Protein AF-A0A7X2N0Q9-F1 (afdb_monomer)

Structure (mmCIF, N/CA/C/O backbone):
data_AF-A0A7X2N0Q9-F1
#
_entry.id   AF-A0A7X2N0Q9-F1
#
loop_
_atom_site.group_PDB
_atom_site.id
_atom_site.type_symbol
_atom_site.label_atom_id
_atom_site.label_alt_id
_atom_site.label_comp_id
_atom_site.label_asym_id
_atom_site.label_entity_id
_atom_site.label_seq_id
_atom_site.pdbx_PDB_ins_code
_atom_site.Cartn_x
_atom_site.Cartn_y
_atom_site.Cartn_z
_atom_site.occupancy
_atom_site.B_iso_or_equiv
_atom_site.auth_seq_id
_atom_site.auth_comp_id
_atom_site.auth_asym_id
_atom_site.auth_atom_id
_atom_site.pdbx_PDB_model_num
ATOM 1 N N . MET A 1 1 ? -33.697 -21.858 -5.121 1.00 35.00 1 MET A N 1
ATOM 2 C CA . MET A 1 1 ? -33.004 -21.842 -6.428 1.00 35.00 1 MET A CA 1
ATOM 3 C C . MET A 1 1 ? -31.509 -21.942 -6.144 1.00 35.00 1 MET A C 1
ATOM 5 O O . MET A 1 1 ? -30.940 -21.001 -5.616 1.00 35.00 1 MET A O 1
ATOM 9 N N . ASN A 1 2 ? -30.915 -23.125 -6.333 1.00 31.05 2 ASN A N 1
ATOM 10 C CA . ASN A 1 2 ? -29.540 -23.429 -5.914 1.00 31.05 2 ASN A CA 1
ATOM 11 C C . ASN A 1 2 ? -28.556 -23.131 -7.049 1.00 31.05 2 ASN A C 1
ATOM 13 O O . ASN A 1 2 ? -28.551 -23.843 -8.052 1.00 31.05 2 ASN A O 1
ATOM 17 N N . PHE A 1 3 ? -27.691 -22.130 -6.881 1.00 30.89 3 PHE A N 1
ATOM 18 C CA . PHE A 1 3 ? -26.561 -21.922 -7.784 1.00 30.89 3 PHE A CA 1
ATOM 19 C C . PHE A 1 3 ? -25.375 -22.776 -7.333 1.00 30.89 3 PHE A C 1
ATOM 21 O O . PHE A 1 3 ? -24.667 -22.461 -6.381 1.00 30.89 3 PHE A O 1
ATOM 28 N N . LYS A 1 4 ? -25.161 -23.893 -8.034 1.00 39.94 4 LYS A N 1
ATOM 29 C CA . LYS A 1 4 ? -23.944 -24.700 -7.923 1.00 39.94 4 LYS A CA 1
ATOM 30 C C . LYS A 1 4 ? -22.879 -24.061 -8.816 1.00 39.94 4 LYS A C 1
ATOM 32 O O . LYS A 1 4 ? -22.885 -24.265 -10.029 1.00 39.94 4 LYS A O 1
ATOM 37 N N . VAL A 1 5 ? -21.967 -23.287 -8.234 1.00 43.00 5 VAL A N 1
ATOM 38 C CA . VAL A 1 5 ? -20.780 -22.818 -8.961 1.00 43.00 5 VAL A CA 1
ATOM 39 C C . VAL A 1 5 ? -19.871 -24.026 -9.185 1.00 43.00 5 VAL A C 1
ATOM 41 O O . VAL A 1 5 ? -19.335 -24.610 -8.242 1.00 43.00 5 VAL A O 1
ATOM 44 N N . LYS A 1 6 ? -19.738 -24.452 -10.445 1.00 38.03 6 LYS A N 1
ATOM 45 C CA . LYS A 1 6 ? -18.770 -25.477 -10.843 1.00 38.03 6 LYS A CA 1
ATOM 46 C C . LYS A 1 6 ? -17.366 -24.926 -10.599 1.00 38.03 6 LYS A C 1
ATOM 48 O O . LYS A 1 6 ? -16.944 -23.976 -11.248 1.00 38.03 6 LYS A O 1
ATOM 53 N N . SER A 1 7 ? -16.649 -25.543 -9.663 1.00 38.97 7 SER A N 1
ATOM 54 C CA . SER A 1 7 ? -15.223 -25.309 -9.453 1.00 38.97 7 SER A CA 1
ATOM 55 C C . SER A 1 7 ? -14.462 -25.671 -10.729 1.00 38.97 7 SER A C 1
ATOM 57 O O . SER A 1 7 ? -14.380 -26.840 -11.111 1.00 38.97 7 SER A O 1
ATOM 59 N N . VAL A 1 8 ? -13.913 -24.660 -11.400 1.00 42.34 8 VAL A N 1
ATOM 60 C CA . VAL A 1 8 ? -12.931 -24.854 -12.465 1.00 42.34 8 VAL A CA 1
ATOM 61 C C . VAL A 1 8 ? -11.606 -25.207 -11.791 1.00 42.34 8 VAL A C 1
ATOM 63 O O . VAL A 1 8 ? -10.906 -24.350 -11.255 1.00 42.34 8 VAL A O 1
ATOM 66 N N . LYS A 1 9 ? -11.256 -26.496 -11.791 1.00 49.06 9 LYS A N 1
ATOM 67 C CA . LYS A 1 9 ? -9.896 -26.950 -11.483 1.00 49.06 9 LYS A CA 1
ATOM 68 C C . LYS A 1 9 ? -8.988 -26.602 -12.666 1.00 49.06 9 LYS A C 1
ATOM 70 O O . LYS A 1 9 ? -9.044 -27.281 -13.688 1.00 49.06 9 LYS A O 1
ATOM 75 N N . LYS A 1 10 ? -8.102 -25.611 -12.511 1.00 41.09 10 LYS A N 1
ATOM 76 C CA . LYS A 1 10 ? -6.866 -25.528 -13.310 1.00 41.09 10 LYS A CA 1
ATOM 77 C C . LYS A 1 10 ? -5.699 -24.923 -12.512 1.00 41.09 10 LYS A C 1
ATOM 79 O O . LYS A 1 10 ? -5.597 -23.722 -12.317 1.00 41.09 10 LYS A O 1
ATOM 84 N N . LEU A 1 11 ? -4.909 -25.854 -11.973 1.00 45.34 11 LEU A N 1
ATOM 85 C CA . LEU A 1 11 ? -3.451 -25.883 -11.778 1.00 45.34 11 LEU A CA 1
ATOM 86 C C . LEU A 1 11 ? -2.680 -24.550 -11.818 1.00 45.34 11 LEU A C 1
ATOM 88 O O . LEU A 1 11 ? -2.313 -24.144 -12.905 1.00 45.34 11 LEU A O 1
ATOM 92 N N . TYR A 1 12 ? -2.318 -24.002 -10.647 1.00 40.50 12 TYR A N 1
ATOM 93 C CA . TYR A 1 12 ? -0.967 -23.494 -10.321 1.00 40.50 12 TYR A CA 1
ATOM 94 C C . TYR A 1 12 ? -0.765 -23.580 -8.784 1.00 40.50 12 TYR A C 1
ATOM 96 O O . TYR A 1 12 ? -1.484 -22.952 -8.008 1.00 40.50 12 TYR A O 1
ATOM 104 N N . THR A 1 13 ? 0.142 -24.474 -8.365 1.00 43.34 13 THR A N 1
ATOM 105 C CA . THR A 1 13 ? 0.894 -24.510 -7.083 1.00 43.34 13 THR A CA 1
ATOM 106 C C . THR A 1 13 ? 0.155 -24.237 -5.754 1.00 43.34 13 THR A C 1
ATOM 108 O O . THR A 1 13 ? 0.019 -23.119 -5.261 1.00 43.34 13 THR A O 1
ATOM 111 N N . ASN A 1 14 ? -0.209 -25.324 -5.067 1.00 49.00 14 ASN A N 1
ATOM 112 C CA . ASN A 1 14 ? -0.920 -25.357 -3.779 1.00 49.00 14 ASN A CA 1
ATOM 113 C C . ASN A 1 14 ? -0.085 -25.010 -2.518 1.00 49.00 14 ASN A C 1
ATOM 115 O O . ASN A 1 14 ? -0.519 -25.320 -1.411 1.00 49.00 14 ASN A O 1
ATOM 119 N N . GLN A 1 15 ? 1.070 -24.341 -2.630 1.00 48.31 15 GLN A N 1
ATOM 120 C CA . GLN A 1 15 ? 1.943 -24.083 -1.464 1.00 48.31 15 GLN A CA 1
ATOM 121 C C . GLN A 1 15 ? 2.179 -22.600 -1.120 1.00 48.31 15 GLN A C 1
ATOM 123 O O . GLN A 1 15 ? 2.405 -22.292 0.047 1.00 48.31 15 GLN A O 1
ATOM 128 N N . HIS A 1 16 ? 1.977 -21.657 -2.051 1.00 58.56 16 HIS A N 1
ATOM 129 C CA . HIS A 1 16 ? 2.304 -20.231 -1.845 1.00 58.56 16 HIS A CA 1
ATOM 130 C C . HIS A 1 16 ? 1.126 -19.274 -2.105 1.00 58.56 16 HIS A C 1
ATOM 132 O O . HIS A 1 16 ? 1.268 -18.228 -2.727 1.00 58.56 16 HIS A O 1
ATOM 138 N N . ARG A 1 17 ? -0.076 -19.602 -1.615 1.00 81.88 17 ARG A N 1
ATOM 139 C CA . ARG A 1 17 ? -1.277 -18.747 -1.747 1.00 81.88 17 ARG A CA 1
ATOM 140 C C . ARG A 1 17 ? -1.431 -17.747 -0.595 1.00 81.88 17 ARG A C 1
ATOM 142 O O . ARG A 1 17 ? -2.531 -17.592 -0.067 1.00 81.88 17 ARG A O 1
ATOM 149 N N . ILE A 1 18 ? -0.342 -17.110 -0.166 1.00 87.06 18 ILE A N 1
ATOM 150 C CA . ILE A 1 18 ? -0.325 -16.297 1.060 1.00 87.06 18 ILE A CA 1
ATOM 151 C C . ILE A 1 18 ? -1.377 -15.182 1.035 1.00 87.06 18 ILE A C 1
ATOM 153 O O . ILE A 1 18 ? -2.165 -15.082 1.967 1.00 87.06 18 ILE A O 1
ATOM 157 N N . GLY A 1 19 ? -1.506 -14.457 -0.081 1.00 88.00 19 GLY A N 1
ATOM 158 C CA . GLY A 1 19 ? -2.520 -13.409 -0.231 1.00 88.00 19 GLY A CA 1
ATOM 159 C C . GLY A 1 19 ? -3.964 -13.926 -0.222 1.00 88.00 19 GLY A C 1
ATOM 160 O O . GLY A 1 19 ? -4.853 -13.243 0.270 1.00 88.00 19 GLY A O 1
ATOM 161 N N . VAL A 1 20 ? -4.212 -15.147 -0.713 1.00 91.25 20 VAL A N 1
ATOM 162 C CA . VAL A 1 20 ? -5.558 -15.755 -0.699 1.00 91.25 20 VAL A CA 1
ATOM 163 C C . VAL A 1 20 ? -5.915 -16.238 0.703 1.00 91.25 20 VAL A C 1
ATOM 165 O O . VAL A 1 20 ? -7.029 -16.013 1.160 1.00 91.25 20 VAL A O 1
ATOM 168 N N . LYS A 1 21 ? -4.966 -16.882 1.395 1.00 92.94 21 LYS A N 1
ATOM 169 C CA . LYS A 1 21 ? -5.151 -17.315 2.786 1.00 92.94 21 LYS A CA 1
ATOM 170 C C . LYS A 1 21 ? -5.360 -16.114 3.708 1.00 92.94 21 LYS A C 1
ATOM 172 O O . LYS A 1 21 ? -6.250 -16.154 4.545 1.00 92.94 21 LYS A O 1
ATOM 177 N N . LEU A 1 22 ? -4.588 -15.046 3.504 1.00 93.00 22 LEU A N 1
ATOM 178 C CA . LEU A 1 22 ? -4.733 -13.794 4.239 1.00 93.00 22 LEU A CA 1
ATOM 179 C C . LEU A 1 22 ? -6.091 -13.131 3.971 1.00 93.00 22 LEU A C 1
ATOM 181 O O . LEU A 1 22 ? -6.732 -12.674 4.907 1.00 93.00 22 LEU A O 1
ATOM 185 N N . GLY A 1 23 ? -6.558 -13.133 2.717 1.00 94.88 23 GLY A N 1
ATOM 186 C CA . GLY A 1 23 ? -7.889 -12.626 2.370 1.00 94.88 23 GLY A CA 1
ATOM 187 C C . GLY A 1 23 ? -9.004 -13.376 3.085 1.00 94.88 23 GLY A C 1
ATOM 188 O O . GLY A 1 23 ? -9.839 -12.745 3.719 1.00 94.88 23 GLY A O 1
ATOM 189 N N . LYS A 1 24 ? -8.958 -14.713 3.064 1.00 95.19 24 LYS A N 1
ATOM 190 C CA . LYS A 1 24 ? -9.925 -15.544 3.789 1.00 95.19 24 LYS A CA 1
ATOM 191 C C . LYS A 1 24 ? -9.893 -15.277 5.299 1.00 95.19 24 LYS A C 1
ATOM 193 O O . LYS A 1 24 ? -10.940 -15.152 5.916 1.00 95.19 24 LYS A O 1
ATOM 198 N N . PHE A 1 25 ? -8.698 -15.149 5.880 1.00 95.81 25 PHE A N 1
ATOM 199 C CA . PHE A 1 25 ? -8.546 -14.816 7.296 1.00 95.81 25 PHE A CA 1
ATOM 200 C C . PHE A 1 25 ? -9.186 -13.463 7.638 1.00 95.81 25 PHE A C 1
ATOM 202 O O . PHE A 1 25 ? -9.933 -13.374 8.604 1.00 95.81 25 PHE A O 1
ATOM 209 N N . PHE A 1 26 ? -8.929 -12.412 6.855 1.00 96.81 26 PHE A N 1
ATOM 210 C CA . PHE A 1 26 ? -9.521 -11.099 7.120 1.00 96.81 26 PHE A CA 1
ATOM 211 C C . PHE A 1 26 ? -11.038 -11.081 6.909 1.00 96.81 26 PHE A C 1
ATOM 213 O O . PHE A 1 26 ? -11.745 -10.514 7.738 1.00 96.81 26 PHE A O 1
ATOM 220 N N . GLU A 1 27 ? -11.538 -11.767 5.879 1.00 96.25 27 GLU A N 1
ATOM 221 C CA . GLU A 1 27 ? -12.973 -11.945 5.637 1.00 96.25 27 GLU A CA 1
ATOM 222 C C . GLU A 1 27 ? -13.671 -12.598 6.842 1.00 96.25 27 GLU A C 1
ATOM 224 O O . GLU A 1 27 ? -14.654 -12.062 7.350 1.00 96.25 27 GLU A O 1
ATOM 229 N N . GLU A 1 28 ? -13.114 -13.696 7.369 1.00 97.81 28 GLU A N 1
ATOM 230 C CA . GLU A 1 28 ? -13.632 -14.394 8.558 1.00 97.81 28 GLU A CA 1
ATOM 231 C C . GLU A 1 28 ? -13.595 -13.532 9.834 1.00 97.81 28 GLU A C 1
ATOM 233 O O . GLU A 1 28 ? -14.331 -13.806 10.780 1.00 97.81 28 GLU A O 1
ATOM 238 N N . ASN A 1 29 ? -12.776 -12.476 9.859 1.00 97.56 29 ASN A N 1
ATOM 239 C CA . ASN A 1 29 ? -12.632 -11.550 10.986 1.00 97.56 29 ASN A CA 1
ATOM 240 C C . ASN A 1 29 ? -13.298 -10.181 10.743 1.00 97.56 29 ASN A C 1
ATOM 242 O O . ASN A 1 29 ? -13.076 -9.248 11.514 1.00 97.56 29 ASN A O 1
ATOM 246 N N . GLY A 1 30 ? -14.111 -10.033 9.689 1.00 96.19 30 GLY A N 1
ATOM 247 C CA . GLY A 1 30 ? -14.845 -8.793 9.411 1.00 96.19 30 GLY A CA 1
ATOM 248 C C . GLY A 1 30 ? -13.965 -7.618 8.970 1.00 96.19 30 GLY A C 1
ATOM 249 O O . GLY A 1 30 ? -14.347 -6.462 9.143 1.00 96.19 30 GLY A O 1
ATOM 250 N N . VAL A 1 31 ? -12.787 -7.898 8.407 1.00 95.88 31 VAL A N 1
ATOM 251 C CA . VAL A 1 31 ? -11.851 -6.895 7.889 1.00 95.88 31 VAL A CA 1
ATOM 252 C C . VAL A 1 31 ? -11.794 -6.992 6.368 1.00 95.88 31 VAL A C 1
ATOM 254 O O . VAL A 1 31 ? -11.577 -8.059 5.798 1.00 95.88 31 VAL A O 1
ATOM 257 N N . ASN A 1 32 ? -11.941 -5.858 5.685 1.00 95.31 32 ASN A N 1
ATOM 258 C CA . ASN A 1 32 ? -11.798 -5.809 4.233 1.00 95.31 32 ASN A CA 1
ATOM 259 C C . ASN A 1 32 ? -10.313 -5.865 3.842 1.00 95.31 32 ASN A C 1
ATOM 261 O O . ASN A 1 32 ? -9.535 -5.001 4.246 1.00 95.31 32 ASN A O 1
ATOM 265 N N . LEU A 1 33 ? -9.925 -6.842 3.014 1.00 95.94 33 LEU A N 1
ATOM 266 C CA . LEU A 1 33 ? -8.597 -6.888 2.396 1.00 95.94 33 LEU A CA 1
ATOM 267 C C . LEU A 1 33 ? -8.682 -6.484 0.923 1.00 95.94 33 LEU A C 1
ATOM 269 O O . LEU A 1 33 ? -9.283 -7.188 0.113 1.00 95.94 33 LEU A O 1
ATOM 273 N N . ILE A 1 34 ? -7.986 -5.407 0.564 1.00 95.81 34 ILE A N 1
ATOM 274 C CA . ILE A 1 34 ? -7.788 -5.001 -0.825 1.00 95.81 34 ILE A CA 1
ATOM 275 C C . ILE A 1 34 ? -6.381 -5.424 -1.250 1.00 95.81 34 ILE A C 1
ATOM 277 O O . ILE A 1 34 ? -5.399 -5.158 -0.559 1.00 95.81 34 ILE A O 1
ATOM 281 N N . ARG A 1 35 ? -6.287 -6.096 -2.400 1.00 95.06 35 ARG A N 1
ATOM 282 C CA . ARG A 1 35 ? -5.025 -6.410 -3.078 1.00 95.06 35 ARG A CA 1
ATOM 283 C C . ARG A 1 35 ? -5.112 -5.871 -4.493 1.00 95.06 35 ARG A C 1
ATOM 285 O O . ARG A 1 35 ? -6.153 -6.014 -5.127 1.00 95.06 35 ARG A O 1
ATOM 292 N N . PHE A 1 36 ? -4.025 -5.291 -4.969 1.00 95.44 36 PHE A N 1
ATOM 293 C CA . PHE A 1 36 ? -3.933 -4.742 -6.311 1.00 95.44 36 PHE A CA 1
ATOM 294 C C . PHE A 1 36 ? -2.554 -5.043 -6.887 1.00 95.44 36 PHE A C 1
ATOM 296 O O . PHE A 1 36 ? -1.595 -5.229 -6.133 1.00 95.44 36 PHE A O 1
ATOM 303 N N . ASP A 1 37 ? -2.479 -5.080 -8.211 1.00 95.50 37 ASP A N 1
ATOM 304 C CA . ASP A 1 37 ? -1.210 -5.058 -8.920 1.00 95.50 37 ASP A CA 1
ATOM 305 C C . ASP A 1 37 ? -0.868 -3.595 -9.212 1.00 95.50 37 ASP A C 1
ATOM 307 O O . ASP A 1 37 ? -1.723 -2.833 -9.675 1.00 95.50 37 ASP A O 1
ATOM 311 N N . TYR A 1 38 ? 0.365 -3.181 -8.924 1.00 96.62 38 TYR A N 1
ATOM 312 C CA . TYR A 1 38 ? 0.848 -1.862 -9.339 1.00 96.62 38 TYR A CA 1
ATOM 313 C C . TYR A 1 38 ? 0.724 -1.708 -10.855 1.00 96.62 38 TYR A C 1
ATOM 315 O O . TYR A 1 38 ? 0.783 -2.706 -11.577 1.00 96.62 38 TYR A O 1
ATOM 323 N N . ARG A 1 39 ? 0.626 -0.471 -11.353 1.00 96.62 39 ARG A N 1
ATOM 324 C CA . ARG A 1 39 ? 0.759 -0.232 -12.795 1.00 96.62 39 ARG A CA 1
ATOM 325 C C . ARG A 1 39 ? 2.047 -0.876 -13.306 1.00 96.62 39 ARG A C 1
ATOM 327 O O . ARG A 1 39 ? 3.024 -0.976 -12.558 1.00 96.62 39 ARG A O 1
ATOM 334 N N . ASN A 1 40 ? 2.058 -1.283 -14.571 1.00 96.44 40 ASN A N 1
ATOM 335 C CA . ASN A 1 40 ? 3.165 -1.992 -15.213 1.00 96.44 40 ASN A CA 1
ATOM 336 C C . ASN A 1 40 ? 3.445 -3.407 -14.666 1.00 96.44 40 ASN A C 1
ATOM 338 O O . ASN A 1 40 ? 4.377 -4.053 -15.139 1.00 96.44 40 ASN A O 1
ATOM 342 N N . LEU A 1 41 ? 2.691 -3.908 -13.680 1.00 93.81 41 LEU A N 1
ATOM 343 C CA . LEU A 1 41 ? 2.886 -5.233 -13.087 1.00 93.81 41 LEU A CA 1
ATOM 344 C C . LEU A 1 41 ? 1.610 -6.079 -13.169 1.00 93.81 41 LEU A C 1
ATOM 346 O O . LEU A 1 41 ? 0.495 -5.568 -13.117 1.00 93.81 41 LEU A O 1
ATOM 350 N N . GLY A 1 42 ? 1.790 -7.402 -13.200 1.00 91.44 42 GLY A N 1
ATOM 351 C CA . GLY A 1 42 ? 0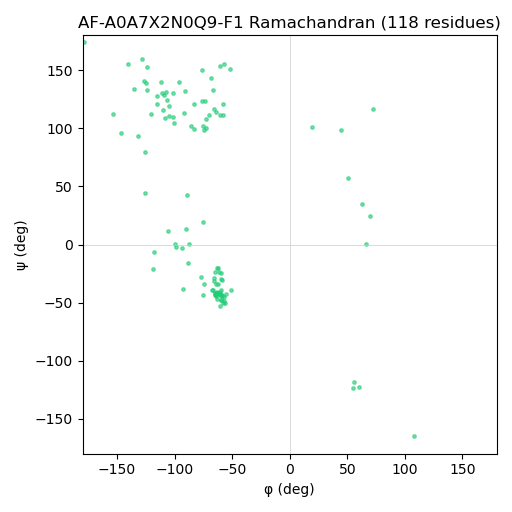.689 -8.357 -13.078 1.00 91.44 42 GLY A CA 1
ATOM 352 C C . GLY A 1 42 ? -0.353 -8.195 -14.183 1.00 91.44 42 GLY A C 1
ATOM 353 O O . GLY A 1 42 ? -0.018 -8.326 -15.358 1.00 91.44 42 GLY A O 1
ATOM 354 N N . VAL A 1 43 ? -1.610 -7.963 -13.797 1.00 93.56 43 VAL A N 1
ATOM 355 C CA . VAL A 1 43 ? -2.719 -7.718 -14.739 1.00 93.56 43 VAL A CA 1
ATOM 356 C C . VAL A 1 43 ? -3.069 -6.238 -14.915 1.00 93.56 43 VAL A C 1
ATOM 358 O O . VAL A 1 43 ? -4.000 -5.931 -15.656 1.00 93.56 43 VAL A O 1
ATOM 361 N N . SER A 1 44 ? -2.369 -5.333 -14.230 1.00 96.00 44 SER A N 1
ATOM 362 C CA . SER A 1 44 ? -2.546 -3.891 -14.411 1.00 96.00 44 SER A CA 1
ATOM 363 C C . SER A 1 44 ? -1.872 -3.416 -15.701 1.00 96.00 44 SER A C 1
ATOM 365 O O . SER A 1 44 ? -0.863 -3.977 -16.128 1.00 96.00 44 SER A O 1
ATOM 367 N N . ASP A 1 45 ? -2.422 -2.363 -16.308 1.00 95.62 45 ASP A N 1
ATOM 368 C CA . ASP A 1 45 ? -1.954 -1.832 -17.592 1.00 95.62 45 ASP A CA 1
ATOM 369 C C . ASP A 1 45 ? -0.490 -1.361 -17.563 1.00 95.62 45 ASP A C 1
ATOM 371 O O . ASP A 1 45 ? 0.029 -0.912 -16.533 1.00 95.62 45 ASP A O 1
ATOM 375 N N . GLY A 1 46 ? 0.141 -1.393 -18.741 1.00 95.12 46 GLY A N 1
ATOM 376 C CA . GLY A 1 46 ? 1.487 -0.882 -18.996 1.00 95.12 46 GLY A CA 1
ATOM 377 C C . GLY A 1 46 ? 2.536 -1.976 -19.213 1.00 95.12 46 GLY A C 1
ATOM 378 O O . GLY A 1 46 ? 2.200 -3.127 -19.485 1.00 95.12 46 GLY A O 1
ATOM 379 N N . TYR A 1 47 ? 3.814 -1.604 -19.135 1.00 95.38 47 TYR A N 1
ATOM 380 C CA . TYR A 1 47 ? 4.948 -2.483 -19.449 1.00 95.38 47 TYR A CA 1
ATOM 381 C C . TYR A 1 47 ? 5.914 -2.568 -18.273 1.00 95.38 47 TYR A C 1
ATOM 383 O O . TYR A 1 47 ? 6.305 -1.534 -17.733 1.00 95.38 47 TYR A O 1
ATOM 391 N N . PHE A 1 48 ? 6.334 -3.782 -17.903 1.00 93.25 48 PHE A N 1
ATOM 392 C CA . PHE A 1 48 ? 7.187 -4.047 -16.736 1.00 93.25 48 PHE A CA 1
ATOM 393 C C . PHE A 1 48 ? 8.441 -3.168 -16.691 1.00 93.25 48 PHE A C 1
ATOM 395 O O . PHE A 1 48 ? 8.806 -2.661 -15.633 1.00 93.25 48 PHE A O 1
ATOM 402 N N . GLU A 1 49 ? 9.058 -2.923 -17.841 1.00 95.50 49 GLU A N 1
ATOM 403 C CA . GLU A 1 49 ? 10.263 -2.111 -18.008 1.00 95.50 49 GLU A CA 1
ATOM 404 C C . GLU A 1 49 ? 10.063 -0.642 -17.597 1.00 95.50 49 GLU A C 1
ATOM 406 O O . GLU A 1 49 ? 11.028 0.057 -17.306 1.00 95.50 49 GLU A O 1
ATOM 411 N N . GLN A 1 50 ? 8.816 -0.168 -17.544 1.00 95.62 50 GLN A N 1
ATOM 412 C CA . GLN A 1 50 ? 8.446 1.188 -17.129 1.00 95.62 50 GLN A CA 1
ATOM 413 C C . GLN A 1 50 ? 8.101 1.274 -15.633 1.00 95.62 50 GLN A C 1
ATOM 415 O O . GLN A 1 50 ? 7.796 2.352 -15.113 1.00 95.62 50 GLN A O 1
ATOM 420 N N . SER A 1 51 ? 8.108 0.146 -14.916 1.00 93.69 51 SER A N 1
ATOM 421 C CA . SER A 1 51 ? 7.824 0.109 -13.485 1.00 93.69 51 SER A CA 1
ATOM 422 C C . SER A 1 51 ? 8.912 0.840 -12.694 1.00 93.69 51 SER A C 1
ATOM 424 O O . SER A 1 51 ? 10.033 0.358 -12.583 1.00 93.69 51 SER A O 1
ATOM 426 N N . ASN A 1 52 ? 8.537 1.919 -12.010 1.00 94.19 52 ASN A N 1
ATOM 427 C CA . ASN A 1 52 ? 9.418 2.677 -11.120 1.00 94.19 52 ASN A CA 1
ATOM 428 C C . ASN A 1 52 ? 8.791 2.871 -9.728 1.00 94.19 52 ASN A C 1
ATOM 430 O O . ASN A 1 52 ? 7.576 2.762 -9.546 1.00 94.19 52 ASN A O 1
ATOM 434 N N . MET A 1 53 ? 9.627 3.161 -8.728 1.00 92.44 53 MET A N 1
ATOM 435 C CA . MET A 1 53 ? 9.196 3.282 -7.330 1.00 92.44 53 MET A CA 1
ATOM 436 C C . MET A 1 53 ? 8.239 4.455 -7.099 1.00 92.44 53 MET A C 1
ATOM 438 O O . MET A 1 53 ? 7.242 4.315 -6.388 1.00 92.44 53 MET A O 1
ATOM 442 N N . LYS A 1 54 ? 8.513 5.603 -7.723 1.00 94.88 54 LYS A N 1
ATOM 443 C CA . LYS A 1 54 ? 7.702 6.816 -7.579 1.00 94.88 54 LYS A CA 1
ATOM 444 C C . LYS A 1 54 ? 6.253 6.580 -7.994 1.00 94.88 54 LYS A C 1
ATOM 446 O O . LYS A 1 54 ? 5.337 7.014 -7.298 1.00 94.88 54 LYS A O 1
ATOM 451 N N . ASP A 1 55 ? 6.031 5.879 -9.098 1.00 96.44 55 ASP A N 1
ATOM 452 C CA . ASP A 1 55 ? 4.685 5.573 -9.571 1.00 96.44 55 ASP A CA 1
ATOM 453 C C . ASP A 1 55 ? 4.000 4.485 -8.739 1.00 96.44 55 ASP A C 1
ATOM 455 O O . ASP A 1 55 ? 2.812 4.617 -8.456 1.00 96.44 55 ASP A O 1
ATOM 459 N N . ARG A 1 56 ? 4.738 3.492 -8.225 1.00 95.94 56 ARG A N 1
ATOM 460 C CA . ARG A 1 56 ? 4.185 2.513 -7.268 1.00 95.94 56 ARG A CA 1
ATOM 461 C C . ARG A 1 56 ? 3.662 3.184 -5.995 1.00 95.94 56 ARG A C 1
ATOM 463 O O . ARG A 1 56 ? 2.610 2.809 -5.481 1.00 95.94 56 ARG A O 1
ATOM 470 N N . ILE A 1 57 ? 4.365 4.200 -5.493 1.00 96.69 57 ILE A N 1
ATOM 471 C CA . ILE A 1 57 ? 3.913 4.994 -4.340 1.00 96.69 57 ILE A CA 1
ATOM 472 C C . ILE A 1 57 ? 2.626 5.760 -4.673 1.00 96.69 57 ILE A C 1
ATOM 474 O O . ILE A 1 57 ? 1.699 5.783 -3.859 1.00 96.69 57 ILE A O 1
ATOM 478 N N . LYS A 1 58 ? 2.532 6.346 -5.875 1.00 97.38 58 LYS A N 1
ATOM 479 C CA . LYS A 1 58 ? 1.293 6.993 -6.336 1.00 97.38 58 LYS A CA 1
ATOM 480 C C . LYS A 1 58 ? 0.142 5.996 -6.429 1.00 97.38 58 LYS A C 1
ATOM 482 O O . LYS A 1 58 ? -0.947 6.320 -5.977 1.00 97.38 58 LYS A O 1
ATOM 487 N N . ASP A 1 59 ? 0.378 4.785 -6.929 1.00 97.81 59 ASP A N 1
ATOM 488 C CA . ASP A 1 59 ? -0.660 3.751 -7.011 1.00 97.81 59 ASP A CA 1
ATOM 489 C C . ASP A 1 59 ? -1.220 3.386 -5.630 1.00 97.81 59 ASP A C 1
ATOM 491 O O . ASP A 1 59 ? -2.434 3.274 -5.477 1.00 97.81 59 ASP A O 1
ATOM 495 N N . ILE A 1 60 ? -0.373 3.284 -4.595 1.00 98.00 60 ILE A N 1
ATOM 496 C CA . ILE A 1 60 ? -0.838 3.070 -3.209 1.00 98.00 60 ILE A CA 1
ATOM 497 C C . ILE A 1 60 ? -1.775 4.204 -2.783 1.00 98.00 60 ILE A C 1
ATOM 499 O O . ILE A 1 60 ? -2.828 3.954 -2.193 1.00 98.00 60 ILE A O 1
ATOM 503 N N . LYS A 1 61 ? -1.405 5.453 -3.083 1.00 97.69 61 LYS A N 1
ATOM 504 C CA . LYS A 1 61 ? -2.221 6.623 -2.752 1.00 97.69 61 LYS A CA 1
ATOM 505 C C . LYS A 1 61 ? -3.557 6.617 -3.491 1.00 97.69 61 LYS A C 1
ATOM 507 O O . LYS A 1 61 ? -4.584 6.845 -2.855 1.00 97.69 61 LYS A O 1
ATOM 512 N N . GLU A 1 62 ? -3.560 6.308 -4.782 1.00 97.50 62 GLU A N 1
ATOM 513 C CA . GLU A 1 62 ? -4.787 6.215 -5.577 1.00 97.50 62 GLU A CA 1
ATOM 514 C C . GLU A 1 62 ? -5.708 5.101 -5.074 1.00 97.50 62 GLU A C 1
ATOM 516 O O . GLU A 1 62 ? -6.907 5.322 -4.925 1.00 97.50 62 GLU A O 1
ATOM 521 N N . VAL A 1 63 ? -5.165 3.942 -4.693 1.00 97.38 63 VAL A N 1
ATOM 522 C CA . VAL A 1 63 ? -5.955 2.863 -4.082 1.00 97.38 63 VAL A CA 1
ATOM 523 C C . VAL A 1 63 ? -6.545 3.295 -2.738 1.00 97.38 63 VAL A C 1
ATOM 525 O O . VAL A 1 63 ? -7.727 3.063 -2.488 1.00 97.38 63 VAL A O 1
ATOM 528 N N . CYS A 1 64 ? -5.775 3.971 -1.881 1.00 96.25 64 CYS A N 1
ATOM 529 C CA . CYS A 1 64 ? -6.292 4.526 -0.626 1.00 96.25 64 CYS A CA 1
ATOM 530 C C . CYS A 1 64 ? -7.416 5.548 -0.866 1.00 96.25 64 CYS A C 1
ATOM 532 O O . CYS A 1 64 ? -8.433 5.512 -0.173 1.00 96.25 64 CYS A O 1
ATOM 534 N N . ASN A 1 65 ? -7.258 6.438 -1.848 1.00 95.25 65 ASN A N 1
ATOM 535 C CA . ASN A 1 65 ? -8.277 7.421 -2.221 1.00 95.25 65 ASN A CA 1
ATOM 536 C C . ASN A 1 65 ? -9.537 6.744 -2.770 1.00 95.25 65 ASN A C 1
ATOM 538 O O . ASN A 1 65 ? -10.645 7.094 -2.364 1.00 95.25 65 ASN A O 1
ATOM 542 N N . TYR A 1 66 ? -9.369 5.739 -3.630 1.00 95.75 66 TYR A N 1
ATOM 543 C CA . TYR A 1 66 ? -10.462 4.933 -4.159 1.00 95.75 66 TYR A CA 1
ATOM 544 C C . TYR A 1 66 ? -11.245 4.260 -3.028 1.00 95.75 66 TYR A C 1
ATOM 546 O O . TYR A 1 66 ? -12.458 4.438 -2.945 1.00 95.75 66 TYR A O 1
ATOM 554 N N . ILE A 1 67 ? -10.560 3.587 -2.094 1.00 94.50 67 ILE A N 1
ATOM 555 C CA . ILE A 1 67 ? -11.190 2.956 -0.925 1.00 94.50 67 ILE A CA 1
ATOM 556 C C . ILE A 1 67 ? -11.993 3.987 -0.128 1.00 94.50 67 ILE A C 1
ATOM 558 O O . ILE A 1 67 ? -13.174 3.763 0.128 1.00 94.50 67 ILE A O 1
ATOM 562 N N . LYS A 1 68 ? -11.397 5.137 0.218 1.00 92.44 68 LYS A N 1
ATOM 563 C CA . LYS A 1 68 ? -12.106 6.217 0.928 1.00 92.44 68 LYS A CA 1
ATOM 564 C C . LYS A 1 68 ? -13.363 6.658 0.161 1.00 92.44 68 LYS A C 1
ATOM 566 O O . LYS A 1 68 ? -14.419 6.806 0.768 1.00 92.44 68 LYS A O 1
ATOM 571 N N . SER A 1 69 ? -13.277 6.800 -1.164 1.00 93.88 69 SER A N 1
ATOM 572 C CA . SER A 1 69 ? -14.416 7.201 -2.002 1.00 93.88 69 SER A CA 1
ATOM 573 C C . SER A 1 69 ? -15.561 6.180 -2.003 1.00 93.88 69 SER A C 1
ATOM 575 O O . SER A 1 69 ? -16.724 6.578 -1.998 1.00 93.88 69 SER A O 1
ATOM 577 N N . CYS A 1 70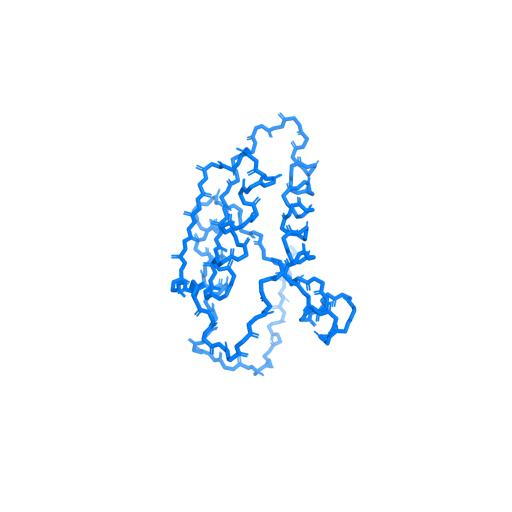 ? -15.259 4.878 -1.921 1.00 93.88 70 CYS A N 1
ATOM 578 C CA . CYS A 1 70 ? -16.273 3.821 -1.861 1.00 93.88 70 CYS A CA 1
ATOM 579 C C . CYS A 1 70 ? -17.111 3.865 -0.574 1.00 93.88 70 CYS A C 1
ATOM 581 O O . CYS A 1 70 ? -18.264 3.441 -0.585 1.00 93.88 70 CYS A O 1
ATOM 583 N N . PHE A 1 71 ? -16.545 4.368 0.526 1.00 90.19 71 PHE A N 1
ATOM 584 C CA . PHE A 1 71 ? -17.211 4.445 1.831 1.00 90.19 71 PHE A CA 1
ATOM 585 C C . PHE A 1 71 ? -17.810 5.831 2.133 1.00 90.19 71 PHE A C 1
ATOM 587 O O . PHE A 1 71 ? -18.464 6.010 3.165 1.00 90.19 71 PHE A O 1
ATOM 594 N N . GLY A 1 72 ? -17.641 6.809 1.234 1.00 88.12 72 GLY A N 1
ATOM 595 C CA . GLY A 1 72 ? -18.208 8.151 1.365 1.00 88.12 72 GLY A CA 1
ATOM 596 C C . GLY A 1 72 ? -17.810 8.829 2.680 1.00 88.12 72 GLY A C 1
ATOM 597 O O . GLY A 1 72 ? -16.633 9.049 2.946 1.00 88.12 72 GLY A O 1
ATOM 598 N N . ASN A 1 73 ? -18.802 9.149 3.518 1.00 87.00 73 ASN A N 1
ATOM 599 C CA . ASN A 1 73 ? -18.594 9.828 4.805 1.00 87.00 73 ASN A CA 1
ATOM 600 C C . ASN A 1 73 ? -18.311 8.870 5.977 1.00 87.00 73 ASN A C 1
ATOM 602 O O . ASN A 1 73 ? -18.160 9.317 7.116 1.00 87.00 73 ASN A O 1
ATOM 606 N N . ILE A 1 74 ? -18.275 7.555 5.742 1.00 90.94 74 ILE A N 1
ATOM 607 C CA . ILE A 1 74 ? -17.988 6.583 6.798 1.00 90.94 74 ILE A CA 1
ATOM 608 C C . ILE A 1 74 ? -16.499 6.659 7.132 1.00 90.94 74 ILE A C 1
ATOM 610 O O . ILE A 1 74 ? -15.633 6.465 6.274 1.00 90.94 74 ILE A O 1
ATOM 614 N N . LYS A 1 75 ? -16.194 6.9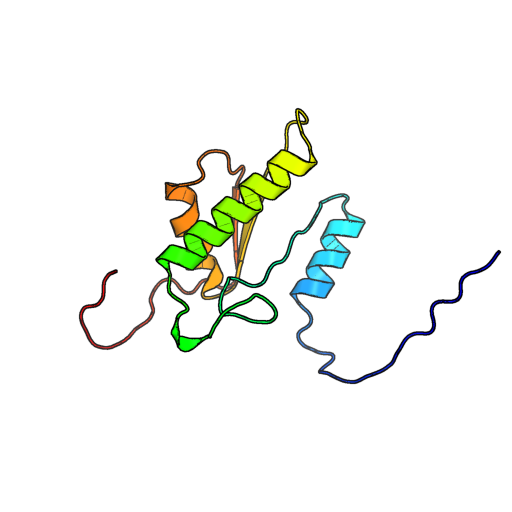09 8.411 1.00 88.25 75 LYS A N 1
ATOM 615 C CA . LYS A 1 75 ? -14.818 6.885 8.908 1.00 88.25 75 LYS A CA 1
ATOM 616 C C . LYS A 1 75 ? -14.211 5.508 8.636 1.00 88.25 75 LYS A C 1
ATOM 618 O O . LYS A 1 75 ? -14.602 4.521 9.251 1.00 88.25 75 LYS A O 1
ATOM 623 N N . THR A 1 76 ? -13.240 5.473 7.731 1.00 91.12 76 THR A N 1
ATOM 624 C CA . THR A 1 76 ? -12.558 4.249 7.305 1.00 91.12 76 THR A CA 1
ATOM 62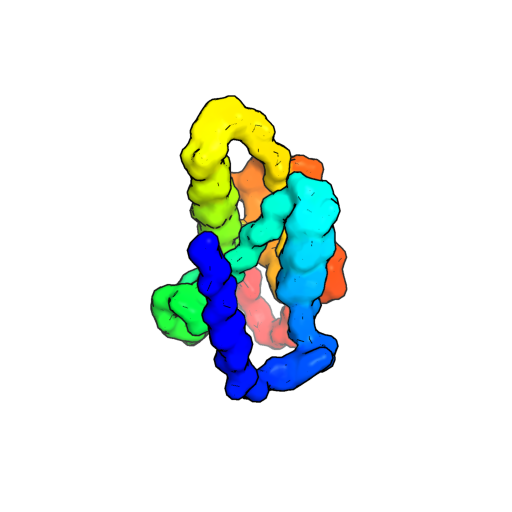5 C C . THR A 1 76 ? -11.132 4.272 7.839 1.00 91.12 76 THR A C 1
ATOM 627 O O . THR A 1 76 ? -10.346 5.144 7.471 1.00 91.12 76 THR A O 1
ATOM 630 N N . GLU A 1 77 ? -10.794 3.337 8.728 1.00 95.56 77 GLU A N 1
ATOM 631 C CA . GLU A 1 77 ? -9.415 3.154 9.186 1.00 95.56 77 GLU A CA 1
ATOM 632 C C . GLU A 1 77 ? -8.658 2.282 8.180 1.00 95.56 77 GLU A C 1
ATOM 634 O O . GLU A 1 77 ? -9.058 1.153 7.901 1.00 95.56 77 GLU A O 1
ATOM 639 N N . ILE A 1 78 ? -7.569 2.812 7.620 1.00 96.75 78 ILE A N 1
ATOM 640 C CA . ILE A 1 78 ? -6.775 2.121 6.599 1.00 96.75 78 ILE A CA 1
ATOM 641 C C . ILE A 1 78 ? -5.4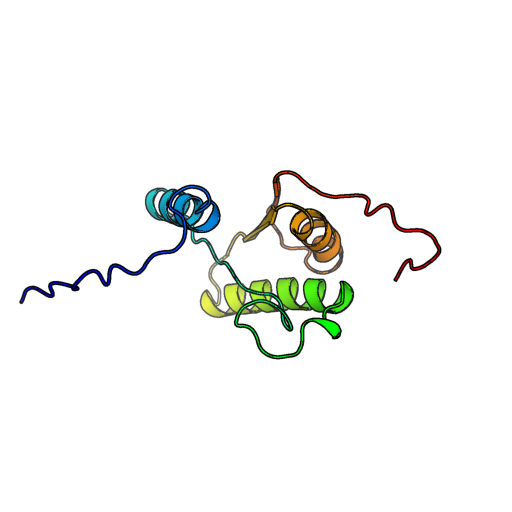37 1.702 7.197 1.00 96.75 78 ILE A C 1
ATOM 643 O O . ILE A 1 78 ? -4.705 2.527 7.746 1.00 96.75 78 ILE A O 1
ATOM 647 N N . PHE A 1 79 ? -5.105 0.425 7.038 1.00 97.88 79 PHE A N 1
ATOM 648 C CA . PHE A 1 79 ? -3.786 -0.128 7.320 1.00 97.88 79 PHE A CA 1
ATOM 649 C C . PHE A 1 79 ? -3.126 -0.542 6.006 1.00 97.88 79 PHE A C 1
ATOM 651 O O . PHE A 1 79 ? -3.786 -1.120 5.142 1.00 97.88 79 PHE A O 1
ATOM 658 N N . LEU A 1 80 ? -1.825 -0.290 5.863 1.00 97.81 80 LEU A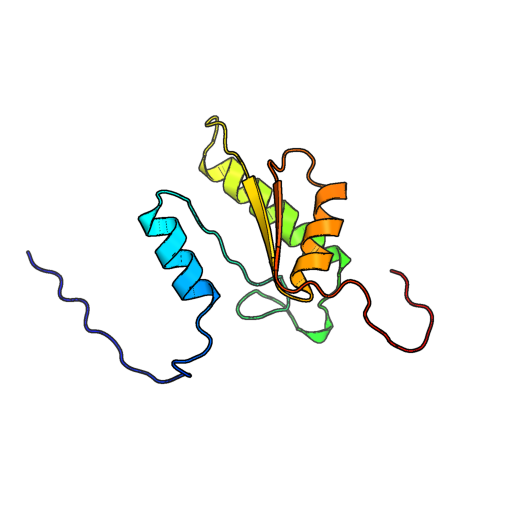 N 1
ATOM 659 C CA . LEU A 1 80 ? -1.045 -0.829 4.748 1.00 97.81 80 LEU A CA 1
ATOM 660 C C . LEU A 1 80 ? -0.326 -2.110 5.168 1.00 97.81 80 LEU A C 1
ATOM 662 O O . LEU A 1 80 ? 0.228 -2.186 6.263 1.00 97.81 80 LEU A O 1
ATOM 666 N N . ILE A 1 81 ? -0.294 -3.100 4.275 1.00 97.19 81 ILE A N 1
ATOM 667 C CA . ILE A 1 81 ? 0.489 -4.329 4.441 1.00 97.19 81 ILE A CA 1
ATOM 668 C C . ILE A 1 81 ? 1.475 -4.418 3.281 1.00 97.19 81 ILE A C 1
ATOM 670 O O . ILE A 1 81 ? 1.071 -4.609 2.136 1.00 97.19 81 ILE A O 1
ATOM 674 N N . GLY A 1 82 ? 2.765 -4.287 3.573 1.00 96.00 82 GLY A N 1
ATOM 675 C CA . GLY A 1 82 ? 3.827 -4.421 2.584 1.00 96.00 82 GLY A CA 1
ATOM 676 C C . GLY A 1 82 ? 4.581 -5.737 2.752 1.00 96.00 82 GLY A C 1
ATOM 677 O O . GLY A 1 82 ? 5.097 -6.017 3.831 1.00 96.00 82 GLY A O 1
ATOM 678 N N . PHE A 1 83 ? 4.658 -6.541 1.689 1.00 94.06 83 PHE A N 1
ATOM 679 C CA . PHE A 1 83 ? 5.397 -7.808 1.663 1.00 94.06 83 PHE A CA 1
ATOM 680 C C . PHE A 1 83 ? 6.674 -7.677 0.827 1.00 94.06 83 PHE A C 1
ATOM 682 O O . PHE A 1 83 ? 6.598 -7.213 -0.310 1.00 94.06 83 PHE A O 1
ATOM 689 N N . SER A 1 84 ? 7.825 -8.123 1.343 1.00 94.06 84 SER A N 1
ATOM 690 C CA . SER A 1 84 ? 9.110 -8.065 0.622 1.00 94.06 84 SER A CA 1
ATOM 691 C C . SER A 1 84 ? 9.439 -6.636 0.147 1.00 94.06 84 SER A C 1
ATOM 693 O O . SER A 1 84 ? 9.453 -5.724 0.975 1.00 94.06 84 SER A O 1
ATOM 695 N N . ASP A 1 85 ? 9.668 -6.402 -1.150 1.00 92.75 85 ASP A N 1
ATOM 696 C CA . ASP A 1 85 ? 9.84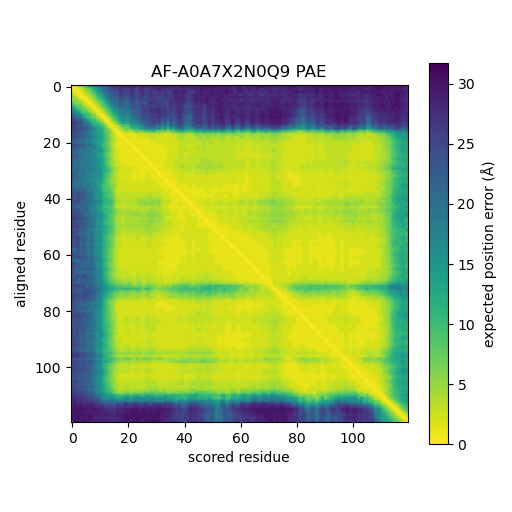9 -5.056 -1.729 1.00 92.75 85 ASP A CA 1
ATOM 697 C C . ASP A 1 85 ? 8.631 -4.138 -1.491 1.00 92.75 85 ASP A C 1
ATOM 699 O O . ASP A 1 85 ? 8.760 -2.932 -1.276 1.00 92.75 85 ASP A O 1
ATOM 703 N N . GLY A 1 86 ? 7.422 -4.703 -1.413 1.00 94.50 86 GLY A N 1
ATOM 704 C CA . GLY A 1 86 ? 6.204 -3.957 -1.088 1.00 94.50 86 GLY A CA 1
ATOM 705 C C . GLY A 1 86 ? 6.260 -3.266 0.280 1.00 94.50 86 GLY A C 1
ATOM 706 O O . GLY A 1 86 ? 5.594 -2.254 0.477 1.00 94.50 86 GLY A O 1
ATOM 707 N N . ALA A 1 87 ? 7.086 -3.752 1.214 1.00 96.06 87 ALA A N 1
ATOM 708 C CA . ALA A 1 87 ? 7.311 -3.104 2.506 1.00 96.06 87 ALA A CA 1
ATOM 709 C C . ALA A 1 87 ? 7.990 -1.734 2.365 1.00 96.06 87 ALA A C 1
ATOM 711 O O . ALA A 1 87 ? 7.560 -0.773 3.000 1.00 96.06 87 ALA A O 1
ATOM 712 N N . ARG A 1 88 ? 8.999 -1.620 1.490 1.00 94.94 88 ARG A N 1
ATOM 713 C CA . ARG A 1 88 ? 9.666 -0.344 1.192 1.00 94.94 88 ARG A CA 1
ATOM 714 C C . ARG A 1 88 ? 8.694 0.646 0.559 1.00 94.94 88 ARG A C 1
ATOM 716 O O . ARG A 1 88 ? 8.600 1.783 1.013 1.00 94.94 88 ARG A O 1
ATOM 723 N N . ASN A 1 89 ? 7.923 0.194 -0.430 1.00 95.38 89 ASN A N 1
ATOM 724 C CA . ASN A 1 89 ? 6.895 1.010 -1.080 1.00 95.38 89 ASN A CA 1
ATOM 725 C C . ASN A 1 89 ? 5.838 1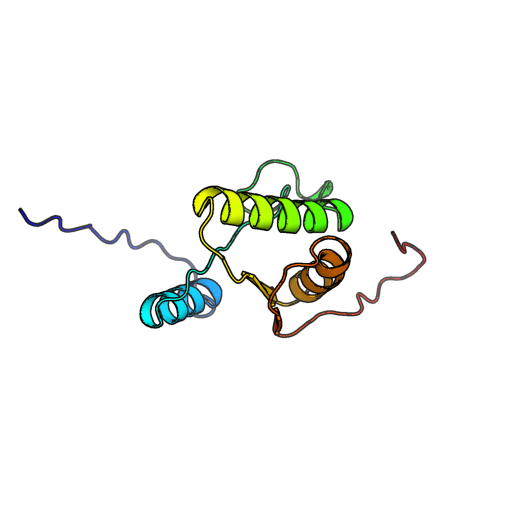.498 -0.066 1.00 95.38 89 ASN A C 1
ATOM 727 O O . ASN A 1 89 ? 5.475 2.672 -0.072 1.00 95.38 89 ASN A O 1
ATOM 731 N N . ALA A 1 90 ? 5.388 0.625 0.843 1.00 96.56 90 ALA A N 1
ATOM 732 C CA . ALA A 1 90 ? 4.406 0.971 1.869 1.00 96.56 90 ALA A CA 1
ATOM 733 C C . ALA A 1 90 ? 4.941 1.983 2.896 1.00 96.56 90 ALA A C 1
ATOM 735 O O . ALA A 1 90 ? 4.206 2.894 3.265 1.00 96.56 90 ALA A O 1
ATOM 736 N N . ILE A 1 91 ? 6.213 1.881 3.312 1.00 95.94 91 ILE A N 1
ATOM 737 C CA . ILE A 1 91 ? 6.863 2.900 4.155 1.00 95.94 91 ILE A CA 1
ATOM 738 C C . ILE A 1 91 ? 6.895 4.240 3.431 1.00 95.94 91 ILE A C 1
ATOM 740 O O . ILE A 1 91 ? 6.432 5.237 3.977 1.00 95.94 91 ILE A O 1
ATOM 744 N N . LEU A 1 92 ? 7.412 4.283 2.203 1.00 95.00 92 LEU A N 1
ATOM 745 C CA . LEU A 1 92 ? 7.553 5.541 1.470 1.00 95.00 92 LEU A CA 1
ATOM 746 C C . LEU A 1 92 ? 6.195 6.199 1.195 1.00 95.00 92 LEU A C 1
ATOM 748 O O . LEU A 1 92 ? 6.071 7.417 1.282 1.00 95.00 92 LEU A O 1
ATOM 752 N N . ALA A 1 93 ? 5.143 5.408 0.974 1.00 96.62 93 ALA A N 1
ATOM 753 C CA . ALA A 1 93 ? 3.792 5.930 0.809 1.00 96.62 93 ALA A CA 1
ATOM 754 C C . ALA A 1 93 ? 3.281 6.719 2.026 1.00 96.62 93 ALA A C 1
ATOM 756 O O . ALA A 1 93 ? 2.528 7.678 1.837 1.00 96.62 93 ALA A O 1
ATOM 757 N N . THR A 1 94 ? 3.732 6.401 3.247 1.00 95.94 94 THR A N 1
ATOM 758 C CA . THR A 1 94 ? 3.341 7.132 4.473 1.00 95.94 94 THR A CA 1
ATOM 759 C C . THR A 1 94 ? 3.750 8.606 4.446 1.00 95.94 94 THR A C 1
ATOM 761 O O . THR A 1 94 ? 3.090 9.432 5.070 1.00 95.94 94 THR A O 1
ATOM 764 N N . GLN A 1 95 ? 4.772 8.970 3.660 1.00 93.88 95 GLN A N 1
ATOM 765 C CA . GLN A 1 95 ? 5.175 10.367 3.463 1.00 93.88 95 GLN A CA 1
ATOM 766 C C . GLN A 1 95 ? 4.094 11.192 2.747 1.00 93.88 95 GLN A C 1
ATOM 768 O O . GLN A 1 95 ? 4.062 12.412 2.868 1.00 93.88 95 GLN A O 1
ATOM 773 N N . SER A 1 96 ? 3.209 10.535 1.989 1.00 92.75 96 SER A N 1
ATOM 774 C CA . SER A 1 96 ? 2.181 11.180 1.161 1.00 92.75 96 SER A CA 1
ATOM 775 C C . SER A 1 96 ? 0.737 10.843 1.558 1.00 92.75 96 SER A C 1
ATOM 777 O O . SER A 1 96 ? -0.195 11.419 0.983 1.00 92.75 96 SER A O 1
ATOM 779 N N . ILE A 1 97 ? 0.560 9.920 2.512 1.00 94.81 97 ILE A N 1
ATOM 780 C CA . ILE A 1 97 ? -0.723 9.424 3.024 1.00 94.81 97 ILE A CA 1
ATOM 781 C C . ILE A 1 97 ? -0.660 9.454 4.555 1.00 94.81 97 ILE A C 1
ATOM 783 O O . ILE A 1 97 ? -0.173 8.520 5.191 1.00 94.81 97 ILE A O 1
ATOM 787 N N . THR A 1 98 ? -1.133 10.543 5.152 1.00 89.88 98 THR A N 1
ATOM 788 C CA . THR A 1 98 ? -0.974 10.803 6.591 1.00 89.88 98 THR A CA 1
ATOM 789 C C . THR A 1 98 ? -2.089 10.207 7.445 1.00 89.88 98 THR A C 1
ATOM 791 O O . THR A 1 98 ? -1.917 10.064 8.651 1.00 89.88 98 THR A O 1
ATOM 794 N N . GLU A 1 99 ? -3.224 9.818 6.855 1.00 91.88 99 GLU A N 1
ATOM 795 C CA . GLU A 1 99 ? -4.382 9.301 7.601 1.00 91.88 99 GLU A CA 1
ATOM 796 C C . GLU A 1 99 ? -4.366 7.774 7.787 1.00 91.88 99 GLU A C 1
ATOM 798 O O . GLU A 1 99 ? -5.384 7.176 8.146 1.00 91.88 99 GLU A O 1
ATOM 803 N N . LEU A 1 100 ? -3.230 7.120 7.528 1.00 96.31 100 LEU A N 1
ATOM 804 C CA . LEU A 1 100 ? -3.061 5.689 7.776 1.00 96.31 100 LEU A CA 1
ATOM 805 C C . LEU A 1 100 ? -3.101 5.400 9.279 1.00 96.31 100 LEU A C 1
ATOM 807 O O . LEU A 1 100 ? -2.413 6.036 10.075 1.00 96.31 100 LEU A O 1
ATOM 811 N N . LYS A 1 101 ? -3.877 4.389 9.668 1.00 97.50 101 LYS A N 1
ATOM 812 C CA . LYS A 1 101 ? -3.991 3.941 11.060 1.00 97.50 101 LYS A CA 1
ATOM 813 C C . LYS A 1 101 ? -2.783 3.117 11.504 1.00 97.50 101 LYS A C 1
ATOM 815 O O . LYS A 1 101 ? -2.455 3.097 12.689 1.00 97.50 101 LYS A O 1
ATOM 820 N N . GLY A 1 102 ? -2.127 2.441 10.566 1.00 97.31 102 GLY A N 1
ATOM 821 C CA . GLY A 1 102 ? -0.940 1.648 10.845 1.00 97.31 102 GLY A CA 1
ATOM 822 C C . GLY A 1 102 ? -0.339 0.996 9.606 1.00 97.31 102 GLY A C 1
ATOM 823 O O . GLY A 1 102 ? -0.890 1.049 8.504 1.00 97.31 102 GLY A O 1
ATOM 824 N N . LEU A 1 103 ? 0.812 0.366 9.818 1.00 97.50 103 LEU A N 1
ATOM 825 C CA . LEU A 1 103 ? 1.621 -0.272 8.789 1.00 97.50 103 LEU A CA 1
ATOM 826 C C . LEU A 1 103 ? 2.080 -1.646 9.282 1.00 97.50 103 LEU A C 1
ATOM 828 O O . LEU A 1 103 ? 2.563 -1.779 10.404 1.00 97.50 103 LEU A O 1
ATOM 832 N N . ILE A 1 104 ? 1.946 -2.660 8.432 1.00 97.31 104 ILE A N 1
ATOM 833 C CA . ILE A 1 104 ? 2.429 -4.020 8.667 1.00 97.31 104 ILE A CA 1
ATOM 834 C C . ILE A 1 104 ? 3.507 -4.314 7.627 1.00 97.31 104 ILE A C 1
ATOM 836 O O . ILE A 1 104 ? 3.258 -4.269 6.422 1.00 97.31 104 ILE A O 1
ATOM 840 N N . LEU A 1 105 ? 4.711 -4.627 8.100 1.00 97.00 105 LEU A N 1
ATOM 841 C CA . LEU A 1 105 ? 5.866 -4.937 7.263 1.00 97.00 105 LEU A CA 1
ATOM 842 C C . LEU A 1 105 ? 6.157 -6.431 7.353 1.00 97.00 105 LEU A C 1
ATOM 844 O O . LEU A 1 105 ? 6.616 -6.923 8.382 1.00 97.00 105 LEU A O 1
ATOM 848 N N . TRP A 1 106 ? 5.881 -7.162 6.279 1.00 94.31 106 TRP A N 1
ATOM 849 C CA . TRP A 1 106 ? 6.043 -8.609 6.241 1.00 94.31 106 TRP A CA 1
ATOM 850 C C . TRP A 1 106 ? 7.283 -8.992 5.437 1.00 94.31 106 TRP A C 1
ATOM 852 O O . TRP A 1 106 ? 7.301 -8.884 4.211 1.00 94.31 106 TRP A O 1
ATOM 862 N N . ASN A 1 107 ? 8.301 -9.501 6.141 1.00 94.44 107 ASN A N 1
ATOM 863 C CA . ASN A 1 107 ? 9.587 -9.909 5.567 1.00 94.44 107 ASN A CA 1
ATOM 864 C C . ASN A 1 107 ? 10.188 -8.801 4.677 1.00 94.44 107 ASN A C 1
ATOM 866 O O . ASN A 1 107 ? 10.363 -9.008 3.474 1.00 94.44 107 ASN A O 1
ATOM 870 N N . PRO A 1 108 ? 10.394 -7.597 5.235 1.00 94.94 108 PRO A N 1
ATOM 871 C CA . PRO A 1 108 ? 10.693 -6.408 4.453 1.00 94.94 108 PRO A CA 1
ATOM 872 C C . PRO A 1 108 ? 12.074 -6.469 3.795 1.00 94.94 108 PRO A C 1
ATOM 874 O O . PRO A 1 108 ? 13.045 -6.914 4.404 1.00 94.94 108 PRO A O 1
ATOM 877 N N . ILE A 1 109 ? 12.169 -5.932 2.577 1.00 91.25 109 ILE A N 1
ATOM 878 C CA . ILE A 1 109 ? 13.449 -5.589 1.948 1.00 91.25 109 ILE A CA 1
ATOM 879 C C . ILE A 1 109 ? 13.637 -4.080 2.090 1.00 91.25 109 ILE A C 1
ATOM 881 O O . ILE A 1 109 ? 12.918 -3.306 1.464 1.00 91.25 109 ILE A O 1
ATOM 885 N N . PHE A 1 110 ? 14.586 -3.659 2.926 1.00 84.38 110 PHE A N 1
ATOM 886 C CA . PHE A 1 110 ? 14.898 -2.235 3.115 1.00 84.38 110 PHE A CA 1
ATOM 887 C C . PHE A 1 110 ? 16.023 -1.754 2.202 1.00 84.38 110 PHE A C 1
ATOM 889 O O . PHE A 1 110 ? 15.942 -0.657 1.658 1.00 84.38 110 PHE A O 1
ATOM 896 N N . ASN A 1 111 ? 17.030 -2.602 1.992 1.00 80.75 111 ASN A N 1
ATOM 897 C CA . ASN A 1 111 ? 18.172 -2.314 1.137 1.00 80.75 111 ASN A CA 1
ATOM 898 C C . ASN A 1 111 ? 18.171 -3.261 -0.056 1.00 80.75 111 ASN A C 1
ATOM 900 O O . ASN A 1 111 ? 18.140 -4.481 0.109 1.00 80.75 111 ASN A O 1
ATOM 904 N N . ILE A 1 112 ? 18.256 -2.688 -1.251 1.00 68.00 112 ILE A N 1
ATOM 905 C CA . ILE A 1 112 ? 18.577 -3.423 -2.469 1.00 68.00 112 ILE A CA 1
ATOM 906 C C . ILE A 1 112 ? 20.055 -3.143 -2.724 1.00 68.00 112 ILE A C 1
ATOM 908 O O . ILE A 1 112 ? 20.419 -2.031 -3.095 1.00 68.00 112 ILE A O 1
ATOM 912 N N . TYR A 1 113 ? 20.923 -4.117 -2.450 1.00 58.56 113 TYR A N 1
ATOM 913 C CA . TYR A 1 113 ? 22.343 -3.983 -2.766 1.00 58.56 113 TYR A CA 1
ATOM 914 C C . TYR A 1 113 ? 22.524 -4.135 -4.279 1.00 58.56 113 TYR A C 1
ATOM 916 O O . TYR A 1 113 ? 22.545 -5.246 -4.804 1.00 58.56 113 TYR A O 1
ATOM 924 N N . GLY A 1 114 ? 22.620 -3.003 -4.972 1.00 54.84 114 GLY A N 1
ATOM 925 C CA . GLY A 1 114 ? 23.045 -2.895 -6.363 1.00 54.84 114 GLY A CA 1
ATOM 926 C C . GLY A 1 114 ? 24.186 -1.886 -6.452 1.00 54.84 114 GLY A C 1
ATOM 927 O O . GLY A 1 114 ? 24.181 -0.885 -5.737 1.00 54.84 114 GLY A O 1
ATOM 928 N N . ASN A 1 115 ? 25.194 -2.168 -7.279 1.00 44.38 115 ASN A N 1
ATOM 929 C CA . ASN A 1 115 ? 26.293 -1.235 -7.512 1.00 44.38 115 ASN A CA 1
ATOM 930 C C . ASN A 1 115 ? 25.752 0.104 -8.046 1.00 44.38 115 ASN A C 1
ATOM 932 O O . ASN A 1 115 ? 25.195 0.146 -9.136 1.00 44.38 115 ASN A O 1
ATOM 936 N N . ASN A 1 116 ? 26.050 1.161 -7.287 1.00 49.28 116 ASN A N 1
ATOM 937 C CA . ASN A 1 116 ? 26.133 2.576 -7.654 1.00 49.28 116 ASN A CA 1
ATOM 938 C C . ASN A 1 116 ? 24.834 3.357 -7.944 1.00 49.28 116 ASN A C 1
ATOM 940 O O . ASN A 1 116 ? 24.186 3.192 -8.966 1.00 49.28 116 ASN A O 1
ATOM 944 N N . ASN A 1 117 ? 24.619 4.358 -7.082 1.00 47.19 117 ASN A N 1
ATOM 945 C CA . ASN A 1 117 ? 24.257 5.737 -7.437 1.00 47.19 117 ASN A CA 1
ATOM 946 C C . ASN A 1 117 ? 22.942 6.024 -8.168 1.00 47.19 117 ASN A C 1
ATOM 948 O O . ASN A 1 117 ? 22.876 7.013 -8.888 1.00 47.19 117 ASN A O 1
ATOM 952 N N . GLU A 1 118 ? 21.875 5.286 -7.899 1.00 46.50 118 GLU A N 1
ATOM 953 C CA . GLU A 1 118 ? 20.527 5.793 -8.180 1.00 46.50 118 GLU A CA 1
ATOM 954 C C . GLU A 1 118 ? 19.688 5.711 -6.906 1.00 46.50 118 GLU A C 1
ATOM 956 O O . GLU A 1 118 ? 18.921 4.784 -6.649 1.00 46.50 118 GLU A O 1
ATOM 961 N N . MET A 1 119 ? 19.915 6.703 -6.043 1.00 42.38 119 MET A N 1
ATOM 962 C CA . MET A 1 119 ? 18.811 7.252 -5.271 1.00 42.38 119 MET A CA 1
ATOM 963 C C . MET A 1 119 ? 17.981 8.077 -6.258 1.00 42.38 119 MET A C 1
ATOM 965 O O . MET A 1 119 ? 18.387 9.181 -6.618 1.00 42.38 119 MET A O 1
ATOM 969 N N . ASP A 1 120 ? 16.877 7.490 -6.721 1.00 42.47 120 ASP A N 1
ATOM 970 C CA . ASP A 1 120 ? 15.685 8.250 -7.117 1.00 42.47 120 ASP A CA 1
ATOM 971 C C . ASP A 1 120 ? 15.275 9.238 -6.008 1.00 42.47 120 ASP A C 1
ATOM 973 O O . ASP A 1 120 ? 15.315 8.835 -4.816 1.00 42.47 120 ASP A O 1
#

pLDDT: mean 84.11, std 20.57, range [30.89, 98.0]

InterPro domains:
  IPR022742 Alpha/beta hydrolase domain-containing protein 17C-like [PF12146] (22-112)
  IPR029058 Alpha/Beta hydrolase fold [G3DSA:3.40.50.1820] (10-117)
  IPR029058 Alpha/Beta hydrolase fold [SSF53474] (21-115)

Solvent-accessible surface area (backbone atoms only — not comparable to full-atom values): 7728 Å² total; per-residue (Å²): 137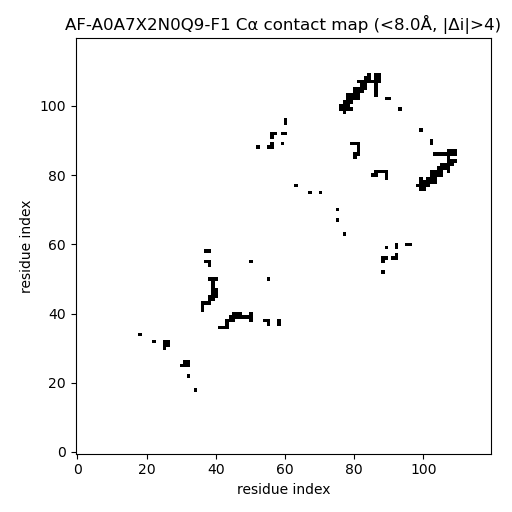,87,83,79,80,78,80,81,88,76,91,79,74,98,82,77,55,60,71,59,56,50,39,53,55,29,54,79,68,79,39,89,73,87,85,82,57,45,67,20,31,89,90,33,68,77,47,58,92,73,56,51,71,73,59,45,27,49,46,52,50,52,52,53,50,50,54,48,60,77,50,60,88,55,90,74,84,41,67,49,77,10,53,30,64,41,18,42,45,50,56,59,30,47,82,80,45,81,78,56,72,46,77,45,70,44,74,58,41,86,75,80,95,65,92,75,93,72,83,128

Organism: NCBI:txid2652291

Mean predicted aligned error: 9.0 Å

Sequence (120 aa):
MNFKVKSVKKLYTNQHRIGVKLGKFFEENGVNLIRFDYRNLGVSDGYFEQSNMKDRIKDIKEVCNYIKSCFGNIKTEIFLIGFSDGARNAILATQSITELKGLILWNPIFNIYGNNNEMD

Secondary structure (DSSP, 8-state):
-----------S-TT--HHHHHHHHHHHTT------PPTTSTTSSS-GGG--HHHHHHHHHHHHHHHHHHHTTS---EEEEEETHHHHHHHHHTTT-TTEEEEEEES-------SS----

Foldseek 3Di:
DDDDDPDDDDDDDPPPPVVVVVCVVCVVVVHHDDDDAQDCDDPHHDNVVPDDLVSLLVSVVVVVVVVCVVCPPDDDAAEEEAEECRLCSQVVNCVVVVRHPYYHYHNYDPDDDDDDDDPD

Radius of gyration: 17.18 Å; Cα contacts (8 Å, |Δi|>4): 104; chains: 1; bounding box: 59×38×30 Å

Nearest PDB structures (foldseek):
  4ebb-assembly1_A  TM=7.477E-01  e=1.123E-01  Homo sapiens
  3ksr-assembly1_A-2  TM=7.812E-01  e=1.043E+00  Xanthomonas campestris pv. campestris str. ATCC 33913
  5gm2-assembly2_K  TM=2.166E-01  e=3.787E-01  Streptomyces blastmyceticus
  9f14-assembly1_A  TM=2.166E-01  e=1.366E+00  Klebsiella aerogenes